Protein 4OIJ (pdb70)

Organism: Homo sapiens (NCBI:txid9606)

Sequence (148 aa):
MQVPFSRCCFSFAEQEIPLRAILCYRRNTSSICSNEGLIFKLKRGKEACALDTVGWVQRHRKMLRHCPSKRKMQVPFSRCCFSFAEQEIPLRAILCYRRNTSSICSNEGLIFKLKRGKEACALDTVGWVQRHRKMLRHHCPSKRKGGGGGG

Solvent-accessible surface area: 17010 Å² total

CATH classification: 2.40.50.40

Structure (mmCIF, N/CA/C/O backbone):
data_4OIJ
#
_entry.id   4OIJ
#
_cell.length_a   45.480
_cell.length_b   48.860
_cell.length_c   51.050
_cell.angle_alpha   109.46
_cell.angle_beta   106.84
_cell.angle_gamma   109.00
#
_symmetry.space_group_name_H-M   'P 1'
#
loop_
_entity.id
_entity.type
_entity.pdbx_description
1 polymer 'C-C motif chemokine 1'
2 polymer D-Ser-CCL1
3 non-polymer 'SULFATE ION'
4 water water
#
loop_
_atom_site.group_PDB
_atom_site.id
_atom_site.type_symbol
_atom_site.label_atom_id
_atom_site.label_alt_id
_atom_site.label_comp_id
_atom_site.label_asym_id
_atom_site.label_entity_id
_atom_site.label_seq_id
_atom_site.pdbx_PDB_ins_code
_atom_site.Cartn_x
_atom_site.Cartn_y
_atom_site.Cartn_z
_atom_site.occupancy
_atom_site.B_iso_or_equiv
_atom_site.auth_seq_id
_atom_site.auth_comp_id
_atom_site.auth_asym_id
_atom_site.auth_atom_id
_atom_site.pdbx_PDB_model_num
ATOM 1 N N . MET A 1 4 ? -22.091 8.993 34.262 1.00 68.12 4 MET A N 1
ATOM 2 C CA . MET A 1 4 ? -21.780 10.400 33.997 1.00 65.21 4 MET A CA 1
ATOM 3 C C . MET A 1 4 ? -20.311 10.591 33.565 1.00 62.15 4 MET A C 1
ATOM 4 O O . MET A 1 4 ? -19.934 11.682 33.124 1.00 59.09 4 MET A O 1
ATOM 9 N N . GLN A 1 5 ? -19.493 9.531 33.675 1.00 57.56 5 GLN A N 1
ATOM 10 C CA . GLN A 1 5 ? -18.062 9.586 33.320 1.00 53.54 5 GLN A CA 1
ATOM 11 C C . GLN A 1 5 ? -17.688 9.254 31.870 1.00 53.80 5 GLN A C 1
ATOM 12 O O . GLN A 1 5 ? -18.151 8.258 31.301 1.00 54.09 5 GLN A O 1
ATOM 18 N N . VAL A 1 6 ? -16.813 10.110 31.287 1.00 47.42 6 VAL A N 1
ATOM 19 C CA . VAL A 1 6 ? -16.240 10.027 29.916 1.00 41.57 6 VAL A CA 1
ATOM 20 C C . VAL A 1 6 ? -14.751 10.286 30.139 1.00 37.40 6 VAL A C 1
ATOM 21 O O . VAL A 1 6 ? -14.302 11.422 29.981 1.00 34.80 6 VAL A O 1
ATOM 25 N N . PRO A 1 7 ? -14.000 9.274 30.631 1.00 31.37 7 PRO A N 1
ATOM 26 C CA . PRO A 1 7 ? -12.618 9.528 31.059 1.00 27.70 7 PRO A CA 1
ATOM 27 C C . PRO A 1 7 ? -11.699 10.052 29.993 1.00 26.60 7 PRO A C 1
ATOM 28 O O . PRO A 1 7 ? -11.887 9.730 28.834 1.00 27.33 7 PRO A O 1
ATOM 32 N N . PHE A 1 8 ? -10.711 10.861 30.381 1.00 19.92 8 PHE A N 1
ATOM 33 C CA . PHE A 1 8 ? -9.733 11.344 29.434 1.00 17.66 8 PHE A CA 1
ATOM 34 C C . PHE A 1 8 ? -8.830 10.180 29.124 1.00 17.31 8 PHE A C 1
ATOM 35 O O . PHE A 1 8 ? -8.794 9.193 29.876 1.00 17.68 8 PHE A O 1
ATOM 43 N N . SER A 1 9 ? -8.133 10.269 28.019 1.00 13.01 9 SER A N 1
ATOM 44 C CA . SER A 1 9 ? -7.223 9.207 27.630 1.00 12.65 9 SER A CA 1
ATOM 45 C C . SER A 1 9 ? -5.833 9.621 28.099 1.00 13.33 9 SER A C 1
ATOM 46 O O . SER A 1 9 ? -5.534 10.811 28.066 1.00 12.95 9 SER A O 1
ATOM 49 N N . ARG A 1 10 ? -4.962 8.661 28.430 1.00 12.82 10 ARG A N 1
ATOM 50 C CA . ARG A 1 10 ? -3.557 8.945 28.774 1.00 12.84 10 ARG A CA 1
ATOM 51 C C . ARG A 1 10 ? -2.707 8.580 27.579 1.00 17.20 10 ARG A C 1
ATOM 52 O O . ARG A 1 10 ? -2.629 7.397 27.207 1.00 19.11 10 ARG A O 1
ATOM 60 N N . CYS A 1 11 ? -2.102 9.583 26.938 1.00 14.21 11 CYS A N 1
ATOM 61 C CA . CYS A 1 11 ? -1.339 9.318 25.723 1.00 14.78 11 CYS A CA 1
ATOM 62 C C . CYS A 1 11 ? 0.104 9.753 25.849 1.00 17.79 11 CYS A C 1
ATOM 63 O O . CYS A 1 11 ? 0.403 10.715 26.563 1.00 16.01 11 CYS A O 1
ATOM 66 N N . CYS A 1 12 ? 0.980 9.041 25.160 1.00 16.16 12 CYS A N 1
ATOM 67 C CA . CYS A 1 12 ? 2.411 9.329 25.171 1.00 17.01 12 CYS A CA 1
ATOM 68 C C . CYS A 1 12 ? 2.786 9.680 23.786 1.00 22.28 12 CYS A C 1
ATOM 69 O O . CYS A 1 12 ? 2.854 8.778 22.943 1.00 23.42 12 CYS A O 1
ATOM 72 N N . PHE A 1 13 ? 2.937 10.985 23.495 1.00 20.50 13 PHE A N 1
ATOM 73 C CA . PHE A 1 13 ? 3.344 11.394 22.140 1.00 20.71 13 PHE A CA 1
ATOM 74 C C . PHE A 1 13 ? 4.854 11.754 22.097 1.00 28.05 13 PHE A C 1
ATOM 75 O O . PHE A 1 13 ? 5.390 12.008 21.027 1.00 30.68 13 PHE A O 1
ATOM 83 N N . SER A 1 14 ? 5.535 11.775 23.266 1.00 25.37 14 SER A N 1
ATOM 84 C CA . SER A 1 14 ? 6.970 12.047 23.368 1.00 25.56 14 SER A CA 1
ATOM 85 C C . SER A 1 14 ? 7.513 11.023 24.349 1.00 27.33 14 SER A C 1
ATOM 86 O O . SER A 1 14 ? 6.831 10.729 25.336 1.00 24.96 14 SER A O 1
ATOM 89 N N . PHE A 1 15 ? 8.712 10.460 24.081 1.00 22.25 15 PHE A N 1
ATOM 90 C CA . PHE A 1 15 ? 9.266 9.409 24.944 1.00 21.80 15 PHE A CA 1
ATOM 91 C C . PHE A 1 15 ? 10.648 9.704 25.513 1.00 25.54 15 PHE A C 1
ATOM 92 O O . PHE A 1 15 ? 11.453 10.445 24.905 1.00 25.62 15 PHE A O 1
ATOM 100 N N . ALA A 1 16 ? 10.938 9.023 26.643 1.00 22.91 16 ALA A N 1
ATOM 101 C CA . ALA A 1 16 ? 12.220 9.064 27.352 1.00 24.68 16 ALA A CA 1
ATOM 102 C C . ALA A 1 16 ? 13.362 8.488 26.499 1.00 33.27 16 ALA A C 1
ATOM 103 O O . ALA A 1 16 ? 13.346 7.310 26.139 1.00 33.48 16 ALA A O 1
ATOM 105 N N . GLU A 1 17 ? 14.346 9.327 26.195 1.00 33.82 17 GLU A N 1
ATOM 106 C CA . GLU A 1 17 ? 15.540 8.910 25.448 1.00 38.19 17 GLU A CA 1
ATOM 107 C C . GLU A 1 17 ? 16.467 8.148 26.399 1.00 43.26 17 GLU A C 1
ATOM 108 O O . GLU A 1 17 ? 16.718 6.962 26.193 1.00 44.65 17 GLU A O 1
ATOM 114 N N . GLN A 1 18 ? 16.953 8.829 27.448 1.00 40.01 18 GLN A N 1
ATOM 115 C CA . GLN A 1 18 ? 17.870 8.258 28.430 1.00 42.01 18 GLN A CA 1
ATOM 116 C C . GLN A 1 18 ? 17.185 7.179 29.284 1.00 42.91 18 GLN A C 1
ATOM 117 O O . GLN A 1 18 ? 15.994 7.285 29.563 1.00 39.98 18 GLN A O 1
ATOM 123 N N . GLU A 1 19 ? 17.964 6.170 29.724 1.00 40.19 19 GLU A N 1
ATOM 124 C CA . GLU A 1 19 ? 17.474 5.112 30.583 1.00 38.87 19 GLU A CA 1
ATOM 125 C C . GLU A 1 19 ? 17.144 5.710 31.938 1.00 41.57 19 GLU A C 1
ATOM 126 O O . GLU A 1 19 ? 17.930 6.500 32.481 1.00 40.56 19 GLU A O 1
ATOM 132 N N . ILE A 1 20 ? 15.952 5.370 32.452 1.00 35.60 20 ILE A N 1
ATOM 133 C CA . ILE A 1 20 ? 15.532 5.792 33.785 1.00 33.92 20 ILE A CA 1
ATOM 134 C C . ILE A 1 20 ? 15.901 4.677 34.763 1.00 42.91 20 ILE A C 1
ATOM 135 O O . ILE A 1 20 ? 15.490 3.531 34.543 1.00 42.42 20 ILE A O 1
ATOM 140 N N . PRO A 1 21 ? 16.628 4.987 35.865 1.00 43.20 21 PRO A N 1
ATOM 141 C CA . PRO A 1 21 ? 16.946 3.943 36.842 1.00 46.99 21 PRO A CA 1
ATOM 142 C C . PRO A 1 21 ? 15.692 3.273 37.399 1.00 50.34 21 PRO A C 1
ATOM 143 O O . PRO A 1 21 ? 14.746 3.956 37.807 1.00 49.10 21 PRO A O 1
ATOM 147 N N . LEU A 1 22 ? 15.675 1.925 37.361 1.00 48.02 22 LEU A N 1
ATOM 148 C CA . LEU A 1 22 ? 14.580 1.102 37.874 1.00 48.79 22 LEU A CA 1
ATOM 149 C C . LEU A 1 22 ? 14.166 1.509 39.300 1.00 54.12 22 LEU A C 1
ATOM 150 O O . LEU A 1 22 ? 12.970 1.657 39.550 1.00 53.06 22 LEU A O 1
ATOM 155 N N . ARG A 1 23 ? 15.146 1.783 40.185 1.00 54.68 23 ARG A N 1
ATOM 156 C CA . ARG A 1 23 ? 14.917 2.218 41.586 1.00 59.63 23 ARG A CA 1
ATOM 157 C C . ARG A 1 23 ? 14.139 3.552 41.680 1.00 62.83 23 ARG A C 1
ATOM 158 O O . ARG A 1 23 ? 13.519 3.822 42.694 1.00 64.69 23 ARG A O 1
ATOM 166 N N . ALA A 1 24 ? 14.168 4.368 40.611 1.00 57.61 24 ALA A N 1
ATOM 167 C CA . ALA A 1 24 ? 13.478 5.660 40.535 1.00 55.42 24 ALA A CA 1
ATOM 168 C C . ALA A 1 24 ? 11.978 5.536 40.252 1.00 55.21 24 ALA A C 1
ATOM 169 O O . ALA A 1 24 ? 11.249 6.515 40.437 1.00 55.36 24 ALA A O 1
ATOM 171 N N . ILE A 1 25 ? 11.526 4.354 39.771 1.00 47.69 25 ILE A N 1
ATOM 172 C CA . ILE A 1 25 ? 10.141 4.091 39.334 1.00 41.75 25 ILE A CA 1
ATOM 173 C C . ILE A 1 25 ? 9.348 3.360 40.405 1.00 47.71 25 ILE A C 1
ATOM 174 O O . ILE A 1 25 ? 9.839 2.385 40.968 1.00 49.34 25 ILE A O 1
ATOM 179 N N . LEU A 1 26 ? 8.079 3.774 40.604 1.00 43.88 26 LEU A N 1
ATOM 180 C CA . LEU A 1 26 ? 7.165 3.145 41.552 1.00 46.92 26 LEU A CA 1
ATOM 181 C C . LEU A 1 26 ? 6.403 2.010 40.889 1.00 47.43 26 LEU A C 1
ATOM 182 O O . LEU A 1 26 ? 6.318 0.924 41.449 1.00 48.37 26 LEU A O 1
ATOM 187 N N . CYS A 1 27 ? 5.841 2.276 39.679 1.00 40.62 27 CYS A N 1
ATOM 188 C CA . CYS A 1 27 ? 4.945 1.380 38.955 1.00 40.02 27 CYS A CA 1
ATOM 189 C C . CYS A 1 27 ? 4.746 1.869 37.521 1.00 35.63 27 CYS A C 1
ATOM 190 O O . CYS A 1 27 ? 5.192 2.962 37.173 1.00 32.12 27 CYS A O 1
ATOM 193 N N . TYR A 1 28 ? 4.049 1.077 36.696 1.00 30.05 28 TYR A N 1
ATOM 194 C CA . TYR A 1 28 ? 3.740 1.472 35.328 1.00 26.93 28 TYR A CA 1
ATOM 195 C C . TYR A 1 28 ? 2.239 1.384 34.991 1.00 33.04 28 TYR A C 1
ATOM 196 O O . TYR A 1 28 ? 1.515 0.577 35.574 1.00 36.52 28 TYR A O 1
ATOM 205 N N . ARG A 1 29 ? 1.808 2.217 34.044 1.00 27.97 29 ARG A N 1
ATOM 206 C CA A ARG A 1 29 ? 0.442 2.271 33.511 0.50 28.00 29 ARG A CA 1
ATOM 207 C CA B ARG A 1 29 ? 0.455 2.171 33.517 0.50 28.27 29 ARG A CA 1
ATOM 208 C C . ARG A 1 29 ? 0.548 2.093 32.0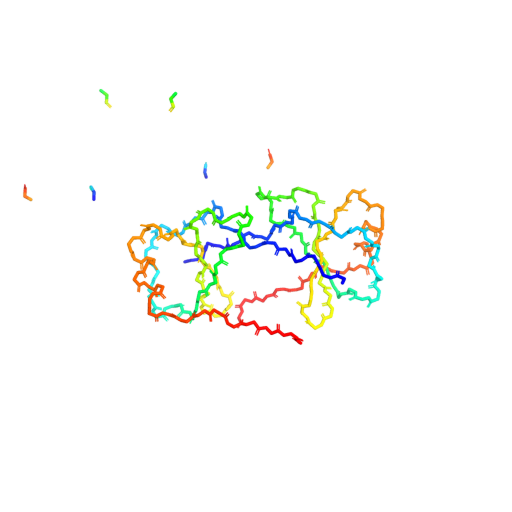01 1.00 31.31 29 ARG A C 1
ATOM 209 O O . ARG A 1 29 ? 1.541 2.538 31.402 1.00 28.31 29 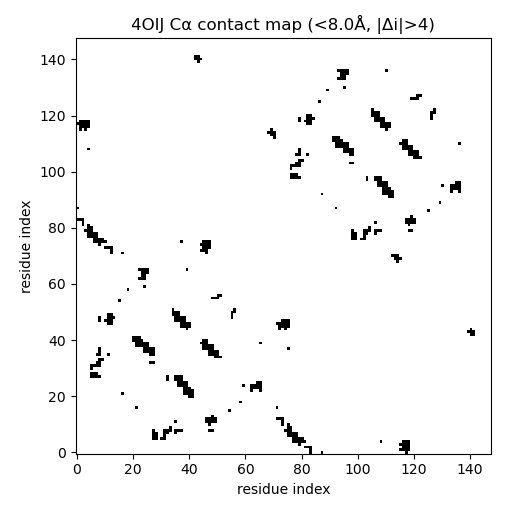ARG A O 1
ATOM 224 N N . ASN A 1 30 ? -0.453 1.484 31.382 1.00 30.48 30 ASN A N 1
ATOM 225 C CA . ASN A 1 30 ? -0.463 1.385 29.934 1.00 29.81 30 ASN A CA 1
ATOM 226 C C . ASN A 1 30 ? -1.102 2.680 29.432 1.00 27.63 30 ASN A C 1
ATOM 227 O O . ASN A 1 30 ? -1.871 3.310 30.169 1.00 25.35 30 ASN A O 1
ATOM 232 N N . THR A 1 31 ? -0.768 3.094 28.207 1.00 20.71 31 THR A N 1
ATOM 233 C CA . THR A 1 31 ? -1.420 4.258 27.593 1.00 18.41 31 THR A CA 1
ATOM 234 C C . THR A 1 31 ? -2.844 3.779 27.206 1.00 21.80 31 THR A C 1
ATOM 235 O O . THR A 1 31 ? -3.044 2.582 26.988 1.00 24.33 31 THR A O 1
ATOM 239 N N . SER A 1 32 ? -3.797 4.686 27.064 1.00 18.75 32 SER A N 1
ATOM 240 C CA . SER A 1 32 ? -5.167 4.308 26.655 1.00 21.16 32 SER A CA 1
ATOM 241 C C . SER A 1 32 ? -5.123 3.721 25.234 1.00 30.06 32 SER A C 1
ATOM 242 O O . SER A 1 32 ? -4.358 4.210 24.388 1.00 29.24 32 SER A O 1
ATOM 245 N N . SER A 1 33 ? -5.903 2.638 24.997 1.00 29.79 33 SER A N 1
ATOM 246 C CA . SER A 1 33 ? -5.943 1.886 23.742 1.00 33.16 33 SER A CA 1
ATOM 247 C C . SER A 1 33 ? -6.225 2.685 22.486 1.00 39.08 33 SER A C 1
ATOM 248 O O . SER A 1 33 ? -5.731 2.300 21.428 1.00 42.77 33 SER A O 1
ATOM 251 N N . ILE A 1 34 ? -7.009 3.787 22.579 1.00 33.02 34 ILE A N 1
ATOM 252 C CA . ILE A 1 34 ? -7.329 4.647 21.417 1.00 32.88 34 ILE A CA 1
ATOM 253 C C . ILE A 1 34 ? -6.073 5.339 20.838 1.00 35.06 34 ILE A C 1
ATOM 254 O O . ILE A 1 34 ? -6.013 5.600 19.628 1.00 36.54 34 ILE A O 1
ATOM 259 N N . CYS A 1 35 ? -5.092 5.625 21.707 1.00 28.76 35 CYS A N 1
ATOM 260 C CA . CYS A 1 35 ? -3.850 6.320 21.347 1.00 28.54 35 CYS A CA 1
ATOM 261 C C . CYS A 1 35 ? -2.626 5.477 21.754 1.00 36.01 35 CYS A C 1
ATOM 262 O O . CYS A 1 35 ? -1.586 6.056 22.086 1.00 35.33 35 CYS A O 1
ATOM 265 N N . SER A 1 36 ? -2.762 4.128 21.793 1.00 35.47 36 SER A N 1
ATOM 266 C CA . SER A 1 36 ? -1.712 3.215 22.269 1.00 36.86 36 SER A CA 1
ATOM 267 C C . SER A 1 36 ? -0.264 3.583 21.927 1.00 41.55 36 SER A C 1
ATOM 268 O O . SER A 1 36 ? 0.534 3.819 22.844 1.00 40.04 36 SER A O 1
ATOM 271 N N . ASN A 1 37 ? 0.061 3.645 20.620 1.00 40.35 37 ASN A N 1
ATOM 272 C CA . ASN A 1 37 ? 1.351 4.021 20.073 1.00 40.89 37 ASN A CA 1
ATOM 273 C C . ASN A 1 37 ? 2.601 3.381 20.691 1.00 45.99 37 ASN A C 1
ATOM 274 O O . ASN A 1 37 ? 3.699 3.937 20.579 1.00 48.13 37 ASN A O 1
ATOM 279 N N . GLU A 1 38 ? 2.451 2.161 21.253 1.00 43.14 38 GLU A N 1
ATOM 280 C CA . GLU A 1 38 ? 3.535 1.349 21.838 1.00 44.41 38 GLU A CA 1
ATOM 281 C C . GLU A 1 38 ? 4.261 1.992 23.019 1.00 43.29 38 GLU A C 1
ATOM 282 O O . GLU A 1 38 ? 5.383 1.610 23.342 1.00 43.58 38 GLU A O 1
ATOM 288 N N . GLY A 1 39 ? 3.606 2.949 23.659 1.00 36.06 39 GLY A N 1
ATOM 289 C CA . GLY A 1 39 ? 4.149 3.643 24.812 1.00 31.94 39 GLY A CA 1
ATOM 290 C C . GLY A 1 39 ? 3.721 2.996 26.103 1.00 34.36 39 GLY A C 1
ATOM 291 O O . GLY A 1 39 ? 2.692 2.316 26.158 1.00 34.77 39 GLY A O 1
ATOM 292 N N . LEU A 1 40 ? 4.521 3.224 27.145 1.00 30.61 40 LEU A N 1
ATOM 293 C CA . LEU A 1 40 ? 4.332 2.755 28.517 1.00 31.80 40 LEU A CA 1
ATOM 294 C C . LEU A 1 40 ? 4.522 3.983 29.414 1.00 30.29 40 LEU A C 1
ATOM 295 O O . LEU A 1 40 ? 5.446 4.773 29.166 1.00 31.75 40 LEU A O 1
ATOM 300 N N . ILE A 1 41 ? 3.725 4.132 30.472 1.00 20.26 41 ILE A N 1
ATOM 301 C CA . ILE A 1 41 ? 3.969 5.227 31.406 1.00 17.75 41 ILE A CA 1
ATOM 302 C C . ILE A 1 41 ? 4.626 4.646 32.680 1.00 25.00 41 ILE A C 1
ATOM 303 O O . ILE A 1 41 ? 4.100 3.694 33.264 1.00 28.33 41 ILE A O 1
ATOM 308 N N . PHE A 1 42 ? 5.765 5.210 33.103 1.00 19.35 42 PHE A N 1
ATOM 309 C CA . PHE A 1 42 ? 6.356 4.842 34.366 1.00 21.62 42 PHE A CA 1
ATOM 310 C C . PHE A 1 42 ? 5.997 5.945 35.360 1.00 28.19 42 PHE A C 1
ATOM 311 O O . PHE A 1 42 ? 6.186 7.132 35.062 1.00 27.84 42 PHE A O 1
ATOM 319 N N . LYS A 1 43 ? 5.503 5.560 36.539 1.00 29.36 43 LYS A N 1
ATOM 320 C CA . LYS A 1 43 ? 5.207 6.509 37.613 1.00 32.29 43 LYS A CA 1
ATOM 321 C C . LYS A 1 43 ? 6.471 6.629 38.401 1.00 38.78 43 LYS A C 1
ATOM 322 O O . LYS A 1 43 ? 7.024 5.615 38.808 1.00 40.74 43 LYS A O 1
ATOM 328 N N . LEU A 1 44 ? 6.989 7.842 38.537 1.00 38.22 44 LEU A N 1
ATOM 329 C CA . LEU A 1 44 ? 8.227 8.072 39.277 1.00 42.80 44 LEU A CA 1
ATOM 330 C C . LEU A 1 44 ? 7.893 8.571 40.697 1.00 56.96 44 LEU A C 1
ATOM 331 O O . LEU A 1 44 ? 6.718 8.623 41.084 1.00 57.20 44 LEU A O 1
ATOM 336 N N . LYS A 1 45 ? 8.916 8.897 41.488 1.00 62.09 45 LYS A N 1
ATOM 337 C CA . LYS A 1 45 ? 8.718 9.369 42.862 1.00 69.40 45 LYS A CA 1
ATOM 338 C C . LYS A 1 45 ? 8.073 10.763 42.895 1.00 78.23 45 LYS A C 1
ATOM 339 O O . LYS A 1 45 ? 8.029 11.453 41.864 1.00 73.61 45 LYS A O 1
ATOM 345 N N . ARG A 1 46 ? 7.490 11.127 44.055 1.00 83.04 46 ARG A N 1
ATOM 346 C CA . ARG A 1 46 ? 6.806 12.398 44.309 1.00 86.62 46 ARG A CA 1
ATOM 347 C C . ARG A 1 46 ? 5.869 12.840 43.154 1.00 85.53 46 ARG A C 1
ATOM 348 O O . ARG A 1 46 ? 5.929 13.983 42.686 1.00 86.49 46 ARG A O 1
ATOM 356 N N . GLY A 1 47 ? 5.049 11.893 42.691 1.00 76.37 47 GLY A N 1
ATOM 357 C CA . GLY A 1 47 ? 4.057 12.094 41.639 1.00 71.43 47 GLY A CA 1
ATOM 358 C C . GLY A 1 47 ? 4.559 12.427 40.245 1.00 70.21 47 GLY A C 1
ATOM 359 O O . GLY A 1 47 ? 3.755 12.820 39.394 1.00 66.42 47 GLY A O 1
ATOM 360 N N . LYS A 1 48 ? 5.888 12.284 39.991 1.00 66.28 48 LYS A N 1
ATOM 361 C CA . LYS A 1 48 ? 6.482 12.570 38.672 1.00 61.10 48 LYS A CA 1
ATOM 362 C C . LYS A 1 48 ? 6.182 11.439 37.654 1.00 57.12 48 LYS A C 1
ATOM 363 O O . LYS A 1 48 ? 5.733 10.357 38.066 1.00 55.48 48 LYS A O 1
ATOM 369 N N . GLU A 1 49 ? 6.379 11.692 36.337 1.00 48.00 49 GLU A N 1
ATOM 370 C CA . GLU A 1 49 ? 6.074 10.676 35.311 1.00 42.71 49 GLU A CA 1
ATOM 371 C C . GLU A 1 49 ? 6.928 10.640 34.041 1.00 39.30 49 GLU A C 1
ATOM 372 O O . GLU A 1 49 ? 7.567 11.628 33.648 1.00 39.38 49 GLU A O 1
ATOM 378 N N . ALA A 1 50 ? 6.971 9.462 33.423 1.00 29.66 50 ALA A N 1
ATOM 379 C CA . ALA A 1 50 ? 7.737 9.292 32.195 1.00 25.13 50 ALA A CA 1
ATOM 380 C C . ALA A 1 50 ? 7.131 8.296 31.235 1.00 23.88 50 ALA A C 1
ATOM 381 O O . ALA A 1 50 ? 6.967 7.109 31.540 1.00 21.94 50 ALA A O 1
ATOM 383 N N . CYS A 1 51 ? 6.838 8.802 30.042 1.00 19.49 51 CYS A N 1
ATOM 384 C CA . CYS A 1 51 ? 6.434 8.023 28.889 1.00 18.58 51 CYS A CA 1
ATOM 385 C C . CYS A 1 51 ? 7.668 7.318 28.396 1.00 21.26 51 CYS A C 1
ATOM 386 O O . CYS A 1 51 ? 8.742 7.921 28.314 1.00 21.37 51 CYS A O 1
ATOM 389 N N . ALA A 1 52 ? 7.528 6.064 28.034 1.00 19.59 52 ALA A N 1
ATOM 390 C CA . ALA A 1 52 ? 8.689 5.341 27.494 1.00 21.20 52 ALA A CA 1
ATOM 391 C C . ALA A 1 52 ? 8.149 4.416 26.442 1.00 25.93 52 ALA A C 1
ATOM 392 O O . ALA A 1 52 ? 7.035 3.933 26.592 1.00 23.48 52 ALA A O 1
ATOM 394 N N . LEU A 1 53 ? 8.879 4.239 25.358 1.00 27.38 53 LEU A N 1
ATOM 395 C CA . LEU A 1 53 ? 8.457 3.417 24.219 1.00 30.60 53 LEU A CA 1
ATOM 396 C C . LEU A 1 53 ? 8.809 1.954 24.491 1.00 38.87 53 LEU A C 1
ATOM 397 O O . LEU A 1 53 ? 9.978 1.617 24.651 1.00 39.46 53 LEU A O 1
ATOM 402 N N . ASP A 1 54 ? 7.784 1.099 24.558 1.00 38.38 54 ASP A N 1
ATOM 403 C CA . ASP A 1 54 ? 7.893 -0.329 24.888 1.00 42.75 54 ASP A CA 1
ATOM 404 C C . ASP A 1 54 ? 8.643 -1.239 23.882 1.00 51.92 54 ASP A C 1
ATOM 405 O O . ASP A 1 54 ? 8.849 -2.419 24.171 1.00 57.30 54 ASP A O 1
ATOM 410 N N . THR A 1 55 ? 9.103 -0.705 22.745 1.00 47.67 55 THR A N 1
ATOM 411 C CA . THR A 1 55 ? 9.889 -1.514 21.793 1.00 53.04 55 THR A CA 1
ATOM 412 C C . THR A 1 55 ? 11.366 -1.412 22.138 1.00 56.63 55 THR A C 1
ATOM 413 O O . THR A 1 55 ? 12.152 -2.247 21.709 1.00 61.41 55 THR A O 1
ATOM 417 N N . VAL A 1 56 ? 11.734 -0.408 22.963 1.00 48.20 56 VAL A N 1
ATOM 418 C CA . VAL A 1 56 ? 13.108 -0.154 23.418 1.00 47.19 56 VAL A CA 1
ATOM 419 C C . VAL A 1 56 ? 13.432 -1.139 24.562 1.00 52.12 56 VAL A C 1
ATOM 420 O O . VAL A 1 56 ? 12.653 -1.263 25.504 1.00 48.18 56 VAL A O 1
ATOM 424 N N . GLY A 1 57 ? 14.562 -1.836 24.430 1.00 53.80 57 GLY A N 1
ATOM 425 C CA . GLY A 1 57 ? 15.070 -2.862 25.342 1.00 56.26 57 GLY A CA 1
ATOM 426 C C . GLY A 1 57 ? 14.898 -2.652 26.832 1.00 56.82 57 GLY A C 1
ATOM 427 O O . GLY A 1 57 ? 14.269 -3.483 27.484 1.00 58.91 57 GLY A O 1
ATOM 428 N N . TRP A 1 58 ? 15.468 -1.558 27.388 1.00 49.40 58 TRP A N 1
ATOM 429 C CA . TRP A 1 58 ? 15.445 -1.244 28.827 1.00 46.57 58 TRP A CA 1
ATOM 430 C C . TRP A 1 58 ? 14.049 -1.096 29.428 1.00 49.04 58 TRP A C 1
ATOM 431 O O . TRP A 1 58 ? 13.830 -1.499 30.573 1.00 49.85 58 TRP A O 1
ATOM 442 N N . VAL A 1 59 ? 13.114 -0.510 28.649 1.00 41.36 59 VAL A N 1
ATOM 443 C CA . VAL A 1 59 ? 11.726 -0.289 29.035 1.00 37.76 59 VAL A CA 1
ATOM 444 C C . VAL A 1 59 ? 11.035 -1.632 29.337 1.00 44.55 59 VAL A C 1
ATOM 445 O O . VAL A 1 59 ? 10.316 -1.737 30.329 1.00 43.02 59 VAL A O 1
ATOM 449 N N . GLN A 1 60 ? 11.269 -2.635 28.467 1.00 44.81 60 GLN A N 1
ATOM 450 C CA . GLN A 1 60 ? 10.729 -3.995 28.551 1.00 48.83 60 GLN A CA 1
ATOM 451 C C . GLN A 1 60 ? 11.217 -4.703 29.813 1.00 53.62 60 GLN A C 1
ATOM 452 O O . GLN A 1 60 ? 10.412 -5.319 30.514 1.00 54.90 60 GLN A O 1
ATOM 458 N N . ARG A 1 61 ? 12.534 -4.609 30.094 1.00 50.29 61 ARG A N 1
ATOM 459 C CA . ARG A 1 61 ? 13.163 -5.219 31.268 1.00 53.86 61 ARG A CA 1
ATOM 460 C C . ARG A 1 61 ? 12.718 -4.546 32.564 1.00 55.50 61 ARG A C 1
ATOM 461 O O . ARG A 1 61 ? 12.566 -5.229 33.569 1.00 58.61 61 ARG A O 1
ATOM 469 N N . HIS A 1 62 ? 12.505 -3.211 32.537 1.00 47.69 62 HIS A N 1
ATOM 470 C CA . HIS A 1 62 ? 12.014 -2.425 33.676 1.00 44.97 62 HIS A CA 1
ATOM 471 C C . HIS A 1 62 ? 10.564 -2.847 33.979 1.00 49.52 62 HIS A C 1
ATOM 472 O O . HIS A 1 62 ? 10.222 -3.065 35.144 1.00 51.81 62 HIS A O 1
ATOM 479 N N . ARG A 1 63 ? 9.735 -3.007 32.921 1.00 44.20 63 ARG A N 1
ATOM 480 C CA . ARG A 1 63 ? 8.318 -3.398 32.991 1.00 44.89 63 ARG A CA 1
ATOM 481 C C . ARG A 1 63 ? 8.130 -4.709 33.735 1.00 55.18 63 ARG A C 1
ATOM 482 O O . ARG A 1 63 ? 7.200 -4.831 34.537 1.00 56.91 63 ARG A O 1
ATOM 490 N N . LYS A 1 64 ? 9.021 -5.687 33.472 1.00 55.52 64 LYS A N 1
ATOM 491 C CA . LYS A 1 64 ? 8.990 -7.016 34.093 1.00 62.04 64 LYS A CA 1
ATOM 492 C C . LYS A 1 64 ? 9.281 -6.978 35.597 1.00 65.75 64 LYS A C 1
ATOM 493 O O . LYS A 1 64 ? 8.835 -7.860 36.319 1.00 70.33 64 LYS A O 1
ATOM 499 N N . MET A 1 65 ? 10.029 -5.964 36.059 1.00 58.41 65 MET A N 1
ATOM 500 C CA . MET A 1 65 ? 10.434 -5.809 37.458 1.00 60.60 65 MET A CA 1
ATOM 501 C C . MET A 1 65 ? 9.568 -4.834 38.272 1.00 58.79 65 MET A C 1
ATOM 502 O O . MET A 1 65 ? 9.927 -4.482 39.399 1.00 58.78 65 MET A O 1
ATOM 507 N N . LEU A 1 66 ? 8.417 -4.419 37.700 1.00 50.58 66 LEU A N 1
ATOM 508 C CA . LEU A 1 66 ? 7.462 -3.515 38.333 1.00 48.02 66 LEU A CA 1
ATOM 509 C C . LEU A 1 66 ? 6.047 -4.084 38.329 1.00 53.57 66 LEU A C 1
ATOM 510 O O . LEU A 1 66 ? 5.737 -4.976 37.539 1.00 55.81 66 LEU A O 1
ATOM 515 N N . ARG A 1 67 ? 5.184 -3.528 39.182 1.00 49.74 67 ARG A N 1
ATOM 516 C CA . ARG A 1 67 ? 3.750 -3.847 39.215 1.00 52.43 67 ARG A CA 1
ATOM 517 C C . ARG A 1 67 ? 2.954 -2.700 38.525 1.00 52.74 67 ARG A C 1
ATOM 518 O O . ARG A 1 67 ? 3.501 -1.609 38.350 1.00 45.00 67 ARG A O 1
ATOM 526 N N . HIS A 1 68 ? 1.681 -2.962 38.117 1.00 54.30 68 HIS A N 1
ATOM 527 C CA . HIS A 1 68 ? 0.776 -1.973 37.505 1.00 50.36 68 HIS A CA 1
ATOM 528 C C . HIS A 1 68 ? 0.417 -0.931 38.564 1.00 52.46 68 HIS A C 1
ATOM 529 O O . HIS A 1 68 ? 0.184 -1.315 39.713 1.00 56.37 68 HIS A O 1
ATOM 536 N N . CYS A 1 69 ? 0.372 0.374 38.200 1.00 43.51 69 CYS A N 1
ATOM 537 C CA . CYS A 1 69 ? 0.020 1.445 39.153 1.00 43.28 69 CYS A CA 1
ATOM 538 C C . CYS A 1 69 ? -1.379 1.247 39.692 1.00 48.37 69 CYS A C 1
ATOM 539 O O . CYS A 1 69 ? -2.260 0.950 38.890 1.00 45.00 69 CYS A O 1
ATOM 542 N N . PRO A 1 70 ? -1.615 1.381 41.020 1.00 50.26 70 PRO A N 1
ATOM 543 C CA . PRO A 1 70 ? -2.988 1.204 41.529 1.00 54.02 70 PRO A CA 1
ATOM 544 C C . PRO A 1 70 ? -3.875 2.401 41.219 1.00 56.32 70 PRO A C 1
ATOM 545 O O . PRO A 1 70 ? -3.400 3.509 41.005 1.00 50.88 70 PRO A O 1
ATOM 549 N N . SER A 1 71 ? -5.176 2.151 41.225 1.00 58.89 71 SER A N 1
ATOM 550 C CA . SER A 1 71 ? -6.242 3.108 40.981 1.00 57.57 71 SER A CA 1
ATOM 551 C C . SER A 1 71 ? -7.149 3.045 42.184 1.00 72.79 71 SER A C 1
ATOM 552 O O . SER A 1 71 ? -6.991 2.156 43.026 1.00 78.93 71 SER A O 1
ATOM 555 N N . LYS A 1 72 ? -8.135 3.949 42.232 1.00 70.83 72 LYS A N 1
ATOM 556 C CA . LYS A 1 72 ? -9.135 4.019 43.294 1.00 77.69 72 LYS A CA 1
ATOM 557 C C . LYS A 1 72 ? -10.538 4.144 42.685 1.00 83.66 72 LYS A C 1
ATOM 558 O O . LYS A 1 72 ? -10.691 4.124 41.458 1.00 79.49 72 LYS A O 1
ATOM 564 N N . ARG A 1 73 ? -11.554 4.261 43.543 1.00 86.62 73 ARG A N 1
ATOM 565 C CA . ARG A 1 73 ? -12.943 4.478 43.165 1.00 87.56 73 ARG A CA 1
ATOM 566 C C . ARG A 1 73 ? -13.634 5.290 44.272 1.00 98.41 73 ARG A C 1
ATOM 567 O O . ARG A 1 73 ? -14.841 5.121 44.542 1.00 103.51 73 ARG A O 1
ATOM 575 N N . LYS A 1 74 ? -12.833 6.181 44.917 1.00 94.94 74 LYS A N 1
ATOM 576 C CA . LYS A 1 74 ? -13.237 7.100 45.996 1.00 104.60 74 LYS A CA 1
ATOM 577 C C . LYS A 1 74 ? -12.182 8.193 46.265 1.00 112.93 74 LYS A C 1
ATOM 578 O O . LYS A 1 74 ? -11.078 8.139 45.677 1.00 104.34 74 LYS A O 1
ATOM 581 N N . MET B 1 4 ? 14.261 14.166 34.282 1.00 72.58 4 MET B N 1
ATOM 582 C CA . MET B 1 4 ? 13.986 12.759 33.983 1.00 70.19 4 MET B CA 1
ATOM 583 C C . MET B 1 4 ? 12.521 12.546 33.527 1.00 68.03 4 MET B C 1
ATOM 584 O O . MET B 1 4 ? 12.178 11.461 33.063 1.00 65.83 4 MET B O 1
ATOM 589 N N . GLN B 1 5 ? 11.675 13.582 33.645 1.00 63.41 5 GLN B N 1
ATOM 590 C CA . GLN B 1 5 ? 10.245 13.510 33.292 1.00 58.62 5 GLN B CA 1
ATOM 591 C C . GLN B 1 5 ? 9.853 13.831 31.852 1.00 57.20 5 GLN B C 1
ATOM 592 O O . GLN B 1 5 ? 10.306 14.824 31.278 1.00 57.56 5 GLN B O 1
ATOM 598 N N . VAL B 1 6 ? 8.971 12.974 31.287 1.00 49.79 6 VAL B N 1
ATOM 599 C CA . VAL B 1 6 ? 8.383 13.031 29.923 1.00 43.39 6 VAL B CA 1
ATOM 600 C C . VAL B 1 6 ? 6.898 12.773 30.159 1.00 38.53 6 VAL B C 1
ATOM 601 O O . VAL B 1 6 ? 6.448 11.633 30.037 1.00 36.47 6 VAL B O 1
ATOM 605 N N . PRO B 1 7 ? 6.151 13.800 30.614 1.00 31.93 7 PRO B N 1
ATOM 606 C CA . PRO B 1 7 ? 4.758 13.569 31.029 1.00 28.00 7 PRO B CA 1
ATOM 607 C C . PRO B 1 7 ? 3.841 13.033 29.961 1.00 27.43 7 PRO B C 1
ATOM 608 O O . PRO B 1 7 ? 4.037 13.338 28.808 1.00 29.47 7 PRO B O 1
ATOM 612 N N . PHE B 1 8 ? 2.849 12.234 30.341 1.00 20.93 8 PHE B N 1
ATOM 613 C CA . PHE B 1 8 ? 1.875 11.749 29.399 1.00 18.90 8 PHE B CA 1
ATOM 614 C C . PHE B 1 8 ? 0.959 12.920 29.103 1.00 18.72 8 PHE B C 1
ATOM 615 O O . PHE B 1 8 ? 0.922 13.911 29.853 1.00 19.11 8 PHE B O 1
ATOM 623 N N . SER B 1 9 ? 0.281 12.837 28.001 1.00 14.28 9 SER B N 1
ATOM 624 C CA . SER B 1 9 ? -0.642 13.883 27.600 1.00 13.47 9 SER B CA 1
ATOM 625 C C . SER B 1 9 ? -2.036 13.455 28.072 1.00 13.46 9 SER B C 1
ATOM 626 O O . SER B 1 9 ? -2.329 12.262 28.038 1.00 12.94 9 SER B O 1
ATOM 629 N N . ARG B 1 10 ? -2.904 14.411 28.407 1.00 11.36 10 ARG B N 1
ATOM 630 C CA . ARG B 1 10 ? -4.304 14.138 28.758 1.00 11.47 10 ARG B CA 1
ATOM 631 C C . ARG B 1 10 ? -5.159 14.505 27.575 1.00 15.60 10 ARG B C 1
ATOM 632 O O . ARG B 1 10 ? -5.242 15.683 27.223 1.00 16.24 10 ARG B O 1
ATOM 640 N N . CYS B 1 11 ? -5.763 13.501 26.927 1.00 13.95 11 CYS B N 1
ATOM 641 C CA . CYS B 1 11 ? -6.541 13.749 25.717 1.00 15.38 11 CYS B CA 1
ATOM 642 C C . CYS B 1 11 ? -7.970 13.321 25.841 1.00 18.43 11 CYS B C 1
ATOM 643 O O . CYS B 1 11 ? -8.268 12.365 26.561 1.00 18.06 11 CYS B O 1
ATOM 646 N N . CYS B 1 12 ? -8.854 14.042 25.152 1.00 17.98 12 CYS B N 1
ATOM 647 C CA . CYS B 1 12 ? -10.285 13.758 25.168 1.00 18.00 12 CYS B CA 1
ATOM 648 C C . CYS B 1 12 ? -10.662 13.409 23.783 1.00 21.67 12 CYS B C 1
ATOM 649 O O . CYS B 1 12 ? -10.736 14.313 22.950 1.00 23.71 12 CYS B O 1
ATOM 652 N N . PHE B 1 13 ? -10.805 12.110 23.478 1.00 19.17 13 PHE B N 1
ATOM 653 C CA . PHE B 1 13 ? -11.216 11.707 22.125 1.00 19.70 13 PHE B CA 1
ATOM 654 C C . PHE B 1 13 ? -12.733 11.352 22.088 1.00 24.74 13 PHE B C 1
ATOM 655 O O . PHE B 1 13 ? -13.287 11.133 21.012 1.00 27.21 13 PHE B O 1
ATOM 663 N N . SER B 1 14 ? -13.398 11.315 23.263 1.00 21.96 14 SER B N 1
ATOM 664 C CA . SER B 1 14 ? -14.846 11.045 23.369 1.00 22.78 14 SER B CA 1
ATOM 665 C C . SER B 1 14 ? -15.376 12.06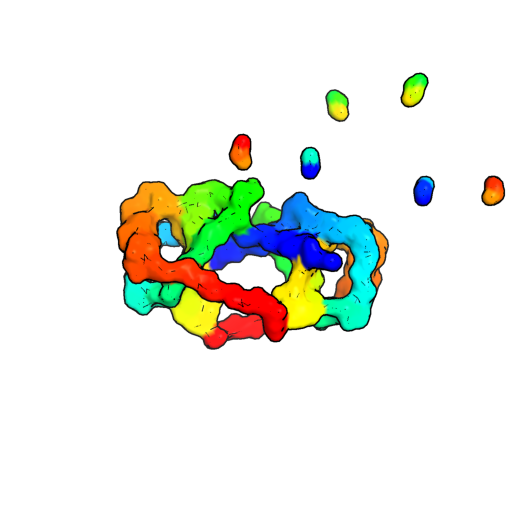9 24.366 1.00 25.46 14 SER B C 1
ATOM 666 O O . SER B 1 14 ? -14.669 12.362 25.337 1.00 23.39 14 SER B O 1
ATOM 669 N N . PHE B 1 15 ? -16.565 12.639 24.117 1.00 21.51 15 PHE B N 1
ATOM 670 C CA . PHE B 1 15 ? -17.120 13.690 24.965 1.00 21.35 15 PHE B CA 1
ATOM 671 C C . PHE B 1 15 ? -18.497 13.386 25.544 1.00 27.62 15 PHE B C 1
ATOM 672 O O . PHE B 1 15 ? -19.300 12.627 24.954 1.00 29.85 15 PHE B O 1
ATOM 680 N N . ALA B 1 16 ? -18.793 14.088 26.656 1.00 24.43 16 ALA B N 1
ATOM 681 C CA . ALA B 1 16 ? -20.071 14.042 27.369 1.00 27.23 16 ALA B CA 1
ATOM 682 C C . ALA B 1 16 ? -21.206 14.617 26.505 1.00 35.27 16 ALA B C 1
ATOM 683 O O . ALA B 1 16 ? -21.182 15.794 26.123 1.00 35.64 16 ALA B O 1
ATOM 685 N N . GLU B 1 17 ? -22.189 13.781 26.200 1.00 36.11 17 GLU B N 1
ATOM 686 C CA . GLU B 1 17 ? -23.366 14.197 25.432 1.00 39.95 17 GLU B CA 1
ATOM 687 C C . GLU B 1 17 ? -24.294 14.978 26.367 1.00 44.92 17 GLU B C 1
ATOM 688 O O . GLU B 1 17 ? -24.526 16.165 26.144 1.00 46.15 17 GLU B O 1
ATOM 694 N N . GLN B 1 18 ? -24.794 14.317 27.420 1.00 41.50 18 GLN B N 1
ATOM 695 C CA . GLN B 1 18 ? -25.730 14.912 28.372 1.00 43.25 18 GLN B CA 1
ATOM 696 C C . GLN B 1 18 ? -25.036 15.957 29.253 1.00 43.17 18 GLN B C 1
ATOM 697 O O . GLN B 1 18 ? -23.846 15.832 29.550 1.00 39.76 18 GLN B O 1
ATOM 703 N N . GLU B 1 19 ? -25.790 16.988 29.648 1.00 40.44 19 GLU B N 1
ATOM 704 C CA . GLU B 1 19 ? -25.328 18.041 30.538 1.00 39.38 19 GLU B CA 1
ATOM 705 C C . GLU B 1 19 ? -24.994 17.421 31.894 1.00 40.12 19 GLU B C 1
ATOM 706 O O . GLU B 1 19 ? -25.783 16.631 32.417 1.00 39.92 19 GLU B O 1
ATOM 712 N N . ILE B 1 20 ? -23.817 17.750 32.437 1.00 33.57 20 ILE B N 1
ATOM 713 C CA . ILE B 1 20 ? -23.404 17.320 33.773 1.00 33.16 20 ILE B CA 1
ATOM 714 C C . ILE B 1 20 ? -23.774 18.443 34.757 1.00 42.81 20 ILE B C 1
ATOM 715 O O . ILE B 1 20 ? -23.346 19.587 34.553 1.00 41.75 20 ILE B O 1
ATOM 720 N N . PRO B 1 21 ? -24.504 18.134 35.854 1.00 44.24 21 PRO B N 1
ATOM 721 C CA . PRO B 1 21 ? -24.824 19.178 36.832 1.00 48.42 21 PRO B CA 1
ATOM 722 C C . PRO B 1 21 ? -23.570 19.847 37.395 1.00 51.39 21 PRO B C 1
ATOM 723 O O . PRO B 1 21 ? -22.629 19.161 37.807 1.00 51.40 21 PRO B O 1
ATOM 727 N N . LEU B 1 22 ? -23.548 21.195 37.357 1.00 47.26 22 LEU B N 1
ATOM 728 C CA . LEU B 1 22 ? -22.452 22.015 37.866 1.00 47.98 22 LEU B CA 1
ATOM 729 C C . LEU B 1 22 ? -22.038 21.607 39.293 1.00 53.37 22 LEU B C 1
ATOM 730 O O . LEU B 1 22 ? -20.846 21.456 39.542 1.00 50.35 22 LEU B O 1
ATOM 735 N N . ARG B 1 23 ? -23.022 21.346 40.187 1.00 55.87 23 ARG B N 1
ATOM 736 C CA . ARG B 1 23 ? -22.796 20.911 41.588 1.00 60.43 23 ARG B CA 1
ATOM 737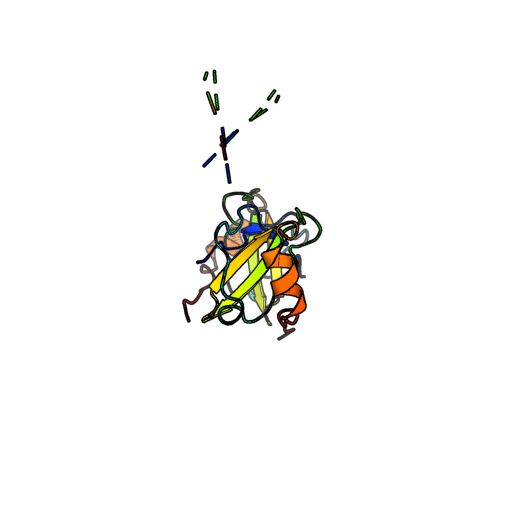 C C . ARG B 1 23 ? -22.019 19.572 41.679 1.00 63.07 23 ARG B C 1
ATOM 738 O O . ARG B 1 23 ? -21.410 19.294 42.698 1.00 66.16 23 ARG B O 1
ATOM 746 N N . ALA B 1 24 ? -22.049 18.756 40.610 1.00 56.39 24 ALA B N 1
ATOM 747 C CA . ALA B 1 24 ? -21.364 17.459 40.532 1.00 54.08 24 ALA B CA 1
ATOM 748 C C . ALA B 1 24 ? -19.862 17.580 40.255 1.00 52.81 24 ALA B C 1
ATOM 749 O O . ALA B 1 24 ? -19.133 16.606 40.465 1.00 51.12 24 ALA B O 1
ATOM 751 N N . ILE B 1 25 ? -19.407 18.762 39.774 1.00 46.15 25 ILE B N 1
ATOM 752 C CA . ILE B 1 25 ? -18.022 19.022 39.344 1.00 41.10 25 ILE B CA 1
ATOM 753 C C . ILE B 1 25 ? -17.230 19.754 40.414 1.00 48.88 25 ILE B C 1
ATOM 754 O O . ILE B 1 25 ? -17.722 20.733 40.971 1.00 50.31 25 ILE B O 1
ATOM 759 N N . LEU B 1 26 ? -15.955 19.341 40.607 1.00 45.70 26 LEU B N 1
ATOM 760 C CA . LEU B 1 26 ? -15.045 19.972 41.555 1.00 49.54 26 LEU B CA 1
ATOM 761 C C . LEU B 1 26 ? -14.289 21.110 40.894 1.00 49.86 26 LEU B C 1
ATOM 762 O O . LEU B 1 26 ? -14.206 22.203 41.454 1.00 51.21 26 LEU B O 1
ATOM 767 N N . CYS B 1 27 ? -13.722 20.838 39.695 1.00 42.09 27 CYS B N 1
ATOM 768 C CA . CYS B 1 27 ? -12.828 21.737 38.967 1.00 40.99 27 CYS B CA 1
ATOM 769 C C . CYS B 1 27 ? -12.632 21.240 37.537 1.00 36.91 27 CYS B C 1
ATOM 770 O O . CYS B 1 27 ? -13.065 20.141 37.190 1.00 32.90 27 CYS B O 1
ATOM 773 N N . TYR B 1 28 ? -11.964 22.039 36.715 1.00 32.48 28 TYR B N 1
ATOM 774 C CA . TYR B 1 28 ? -11.641 21.633 35.362 1.00 28.88 28 TYR B CA 1
ATOM 775 C C . TYR B 1 28 ? -10.112 21.688 35.088 1.00 32.06 28 TYR B C 1
ATOM 776 O O . TYR B 1 28 ? -9.363 22.316 35.837 1.00 32.66 28 TYR B O 1
ATOM 785 N N . ARG B 1 29 ? -9.699 20.999 34.014 1.00 26.33 29 ARG B N 1
ATOM 786 C CA A ARG B 1 29 ? -8.342 21.026 33.501 0.50 26.24 29 ARG B CA 1
ATOM 787 C CA B ARG B 1 29 ? -8.328 20.915 33.494 0.50 26.03 29 ARG B CA 1
ATOM 788 C C . ARG B 1 29 ? -8.427 21.074 31.976 1.00 29.60 29 ARG B C 1
ATOM 789 O O . ARG B 1 29 ? -9.446 20.699 31.380 1.00 25.18 29 ARG B O 1
ATOM 804 N N . ASN B 1 30 ? -7.391 21.598 31.353 1.00 30.73 30 ASN B N 1
ATOM 805 C CA . ASN B 1 30 ? -7.364 21.696 29.912 1.00 30.05 30 ASN B CA 1
ATOM 806 C C . ASN B 1 30 ? -6.731 20.409 29.410 1.00 27.66 30 ASN B C 1
ATOM 807 O O . ASN B 1 30 ? -5.963 19.775 30.144 1.00 24.49 30 ASN B O 1
ATOM 812 N N . THR B 1 31 ? -7.072 20.000 28.176 1.00 21.24 31 THR B N 1
ATOM 813 C CA . THR B 1 31 ? -6.417 18.834 27.563 1.00 17.79 31 THR B CA 1
ATOM 814 C C . THR B 1 31 ? -4.997 19.301 27.182 1.00 20.12 31 THR B C 1
ATOM 815 O O . THR B 1 31 ? -4.787 20.492 26.973 1.00 23.54 31 THR B O 1
ATOM 819 N N . SER B 1 32 ? -4.047 18.387 27.026 1.00 15.74 32 SER B N 1
ATOM 820 C CA . SER B 1 32 ? -2.681 18.764 26.611 1.00 18.64 32 SER B CA 1
ATOM 821 C C . SER B 1 32 ? -2.730 19.352 25.186 1.00 28.73 32 SER B C 1
ATOM 822 O O . SER B 1 32 ? -3.502 18.863 24.345 1.00 27.42 32 SER B O 1
ATOM 825 N N . SER B 1 33 ? -1.957 20.439 24.944 1.00 29.47 33 SER B N 1
ATOM 826 C CA . SER B 1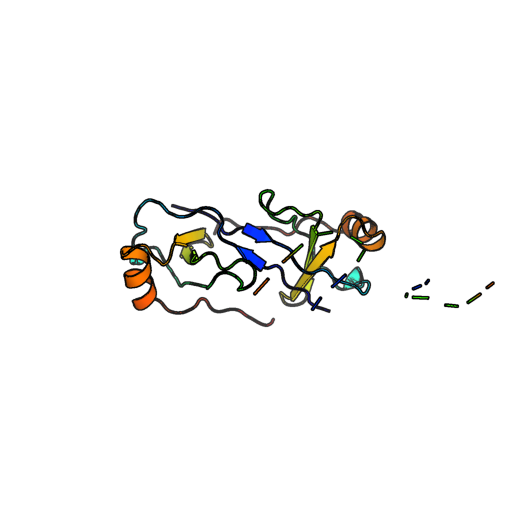 33 ? -1.916 21.189 23.685 1.00 33.70 33 SER B CA 1
ATOM 827 C C . SER B 1 33 ? -1.644 20.387 22.426 1.00 39.89 33 SER B C 1
ATOM 828 O O . SER B 1 33 ? -2.137 20.771 21.365 1.00 43.66 33 SER B O 1
ATOM 831 N N . ILE B 1 34 ? -0.875 19.286 22.520 1.00 33.90 34 ILE B N 1
ATOM 832 C CA . ILE B 1 34 ? -0.552 18.419 21.365 1.00 33.75 34 ILE B CA 1
ATOM 833 C C . ILE B 1 34 ? -1.798 17.722 20.800 1.00 35.38 34 ILE B C 1
ATOM 834 O O . ILE B 1 34 ? -1.857 17.449 19.594 1.00 37.14 34 ILE B O 1
ATOM 839 N N . CYS B 1 35 ? -2.786 17.451 21.670 1.00 28.63 35 CYS B N 1
ATOM 840 C CA . CYS B 1 35 ? -4.029 16.749 21.324 1.00 28.58 35 CYS B CA 1
ATOM 841 C C . CYS B 1 35 ? -5.250 17.585 21.726 1.00 37.81 35 CYS B C 1
ATOM 842 O O . CYS B 1 35 ? -6.283 17.000 22.068 1.00 36.94 35 CYS B O 1
ATOM 845 N N . SER B 1 36 ? -5.123 18.936 21.757 1.00 38.27 36 SER B N 1
ATOM 846 C CA . SER B 1 36 ? -6.172 19.856 22.219 1.00 38.83 36 SER B CA 1
ATOM 847 C C . SER B 1 36 ? -7.610 19.436 21.874 1.00 43.84 36 SER B C 1
ATOM 848 O O . SER B 1 36 ? -8.382 19.102 22.778 1.00 42.52 36 SER B O 1
ATOM 851 N N . ASN B 1 37 ? -7.944 19.410 20.578 1.00 42.81 37 ASN B N 1
ATOM 852 C CA . ASN B 1 37 ? -9.241 19.033 20.048 1.00 43.57 37 ASN B CA 1
ATOM 853 C C . ASN B 1 37 ? -10.481 19.702 20.666 1.00 47.11 37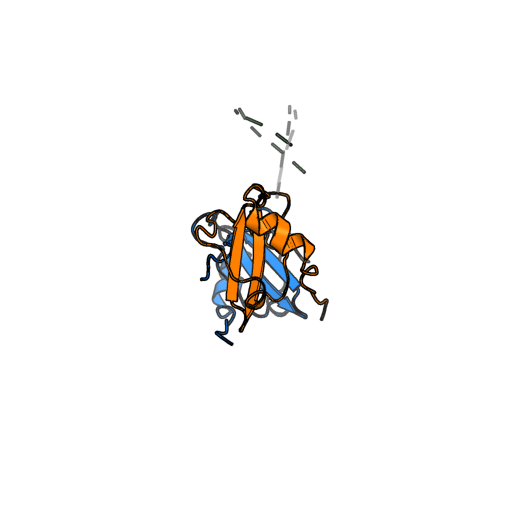 ASN B C 1
ATOM 854 O O . ASN B 1 37 ? -11.594 19.173 20.539 1.00 49.02 37 ASN B O 1
ATOM 859 N N . GLU B 1 38 ? -10.304 20.919 21.240 1.00 43.07 38 GLU B N 1
ATOM 860 C CA . GLU B 1 38 ? -11.372 21.749 21.836 1.00 43.76 38 GLU B CA 1
ATOM 861 C C . GLU B 1 38 ? -12.097 21.108 23.024 1.00 42.01 38 GLU B C 1
ATOM 862 O O . GLU B 1 38 ? -13.217 21.491 23.350 1.00 43.93 38 GLU B O 1
ATOM 868 N N . GLY B 1 39 ? -11.453 20.140 23.653 1.00 32.87 39 GLY B N 1
ATOM 869 C CA . GLY B 1 39 ? -12.001 19.451 24.808 1.00 28.16 39 GLY B CA 1
ATOM 870 C C . GLY B 1 39 ? -11.566 20.093 26.103 1.00 31.16 39 GLY B C 1
ATOM 871 O O . GLY B 1 39 ? -10.533 20.772 26.159 1.00 30.63 39 GLY B O 1
ATOM 872 N N . LEU B 1 40 ? -12.368 19.866 27.153 1.00 27.83 40 LEU B N 1
ATOM 873 C CA . LEU B 1 40 ? -12.175 20.335 28.524 1.00 29.12 40 LEU B CA 1
ATOM 874 C C . LEU B 1 40 ? -12.362 19.114 29.432 1.00 26.37 40 LEU B C 1
ATOM 875 O O . LEU B 1 40 ? -13.281 18.328 29.195 1.00 27.09 40 LEU B O 1
ATOM 880 N N . ILE B 1 41 ? -11.566 18.975 30.496 1.00 17.23 41 ILE B N 1
ATOM 881 C CA . ILE B 1 41 ? -11.815 17.879 31.436 1.00 16.29 41 ILE B CA 1
ATOM 882 C C . ILE B 1 41 ? -12.480 18.457 32.705 1.00 21.26 41 ILE B C 1
ATOM 883 O O . ILE B 1 41 ? -11.962 19.416 33.287 1.00 25.15 41 ILE B O 1
ATOM 888 N N . PHE B 1 42 ? -13.624 17.895 33.118 1.00 17.13 42 PHE B N 1
ATOM 889 C CA . PHE B 1 42 ? -14.220 18.260 34.386 1.00 20.86 42 PHE B CA 1
ATOM 890 C C . PHE B 1 42 ? -13.867 17.157 35.380 1.00 27.07 42 PHE B C 1
ATOM 891 O O . PHE B 1 42 ? -14.060 15.968 35.082 1.00 26.31 42 PHE B O 1
ATOM 899 N N . LYS B 1 43 ? -13.364 17.540 36.562 1.00 28.61 43 LYS B N 1
ATOM 900 C CA . LYS B 1 43 ? -13.077 16.587 37.633 1.00 31.20 43 LYS B CA 1
ATOM 901 C C . LYS B 1 43 ? -14.345 16.473 38.419 1.00 37.15 43 LYS B C 1
ATOM 902 O O . LYS B 1 43 ? -14.898 17.488 38.828 1.00 41.03 43 LYS B O 1
ATOM 908 N N . LEU B 1 44 ? -14.845 15.261 38.595 1.00 35.28 44 LEU B N 1
ATOM 909 C CA . LEU B 1 44 ? -16.074 15.062 39.356 1.00 40.86 44 LEU B CA 1
ATOM 910 C C . LEU B 1 44 ? -15.688 14.525 40.745 1.00 53.72 44 LEU B C 1
ATOM 911 O O . LEU B 1 44 ? -14.501 14.443 41.080 1.00 53.88 44 LEU B O 1
ATOM 916 N N . LYS B 1 45 ? -16.675 14.166 41.547 1.00 58.17 45 LYS B N 1
ATOM 917 C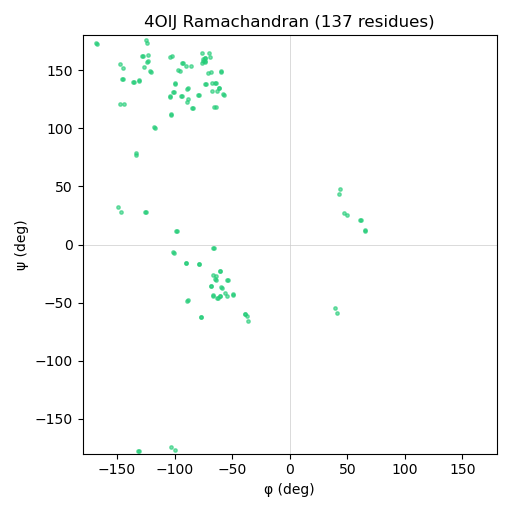 CA . LYS B 1 45 ? -16.470 13.639 42.896 1.00 65.54 45 LYS B CA 1
ATOM 918 C C . LYS B 1 45 ? -15.857 12.241 42.868 1.00 73.56 45 LYS B C 1
ATOM 919 O O . LYS B 1 45 ? -15.806 11.606 41.808 1.00 68.31 45 LYS B O 1
ATOM 925 N N . ARG B 1 46 ? -15.333 11.797 44.019 1.00 80.05 46 ARG B N 1
ATOM 926 C CA . ARG B 1 46 ? -14.681 10.493 44.216 1.00 84.50 46 ARG B CA 1
ATOM 927 C C . ARG B 1 46 ? -13.727 10.109 43.061 1.00 82.95 46 ARG B C 1
ATOM 928 O O . ARG B 1 46 ? -13.752 8.975 42.568 1.00 83.64 46 ARG B O 1
ATOM 936 N N . GLY B 1 47 ? -12.937 11.091 42.619 1.00 74.06 47 GLY B N 1
ATOM 937 C CA . GLY B 1 47 ? -11.942 10.945 41.562 1.00 68.40 47 GLY B CA 1
ATOM 938 C C . GLY B 1 47 ? -12.444 10.634 40.165 1.00 66.67 47 GLY B C 1
ATOM 939 O O . GLY B 1 47 ? -11.635 10.284 39.298 1.00 62.83 47 GLY B O 1
ATOM 940 N N . LYS B 1 48 ? -13.773 10.757 39.925 1.00 62.88 48 LYS B N 1
ATOM 941 C CA . LYS B 1 48 ? -14.383 10.501 38.615 1.00 57.92 48 LYS B CA 1
ATOM 942 C C . LYS B 1 48 ? -14.063 11.649 37.634 1.00 55.62 48 LYS B C 1
ATOM 943 O O . LYS B 1 48 ? -13.651 12.742 38.069 1.00 55.14 48 LYS B O 1
ATOM 949 N N . GLU B 1 49 ? -14.201 11.386 36.312 1.00 46.60 49 GLU B N 1
ATOM 950 C CA . GLU B 1 49 ? -13.880 12.397 35.290 1.00 41.00 49 GLU B CA 1
ATOM 951 C C . GLU B 1 49 ? -14.734 12.445 34.008 1.00 36.44 49 GLU B C 1
ATOM 952 O O . GLU B 1 49 ? -15.330 11.444 33.565 1.00 35.72 49 GLU B O 1
ATOM 958 N N . ALA B 1 50 ? -14.820 13.643 33.432 1.00 26.80 50 ALA B N 1
ATOM 959 C CA . ALA B 1 50 ? -15.595 13.810 32.198 1.00 22.31 50 ALA B CA 1
ATOM 960 C C . ALA B 1 50 ? -14.990 14.812 31.242 1.00 21.27 50 ALA B C 1
ATOM 961 O O . ALA B 1 50 ? -14.807 15.997 31.551 1.00 19.67 50 ALA B O 1
ATOM 963 N N . CYS B 1 51 ? -14.692 14.307 30.057 1.00 18.72 51 CYS B N 1
ATOM 964 C CA . CYS B 1 51 ? -14.288 15.076 28.898 1.00 17.78 51 CYS B CA 1
ATOM 965 C C . CYS B 1 51 ? -15.514 15.790 28.401 1.00 19.99 51 CYS B C 1
ATOM 966 O O . CYS B 1 51 ? -16.607 15.207 28.330 1.00 20.01 51 CYS B O 1
ATOM 969 N N . ALA B 1 52 ? -15.360 17.039 28.032 1.00 17.22 52 ALA B N 1
ATOM 970 C CA . ALA B 1 52 ? -16.537 17.763 27.505 1.00 17.55 52 ALA B CA 1
ATOM 971 C C . ALA B 1 52 ? -15.994 18.688 26.452 1.00 23.25 52 ALA B C 1
ATOM 972 O O . ALA B 1 52 ? -14.881 19.170 26.608 1.00 22.48 52 ALA B O 1
ATOM 974 N N . LEU B 1 53 ? -16.723 18.869 25.366 1.00 25.19 53 LEU B N 1
ATOM 975 C CA . LEU B 1 53 ? -16.307 19.690 24.228 1.00 28.60 53 LEU B CA 1
ATOM 976 C C . LEU B 1 53 ? -16.648 21.151 24.496 1.00 36.45 53 LEU B C 1
ATOM 977 O O . LEU B 1 53 ? -17.814 21.489 24.663 1.00 38.00 53 LEU B O 1
ATOM 982 N N . ASP B 1 54 ? -15.625 22.004 24.554 1.00 35.08 54 ASP B N 1
ATOM 983 C CA . ASP B 1 54 ? -15.731 23.433 24.885 1.00 39.48 54 ASP B CA 1
ATOM 984 C C . ASP B 1 54 ? -16.479 24.344 23.881 1.00 49.80 54 ASP B C 1
ATOM 985 O O . ASP B 1 54 ? -16.682 25.523 24.170 1.00 54.68 54 ASP B O 1
ATOM 990 N N . THR B 1 55 ? -16.939 23.810 22.740 1.00 47.51 55 THR B N 1
ATOM 991 C CA . THR B 1 55 ? -17.722 24.620 21.787 1.00 53.39 55 THR B CA 1
ATOM 992 C C . THR B 1 55 ? -19.199 24.515 22.129 1.00 58.06 55 THR B C 1
ATOM 993 O O . THR B 1 55 ? -19.985 25.346 21.694 1.00 62.85 55 THR B O 1
ATOM 997 N N . VAL B 1 56 ? -19.566 23.513 22.959 1.00 50.31 56 VAL B N 1
ATOM 998 C CA . VAL B 1 56 ? -20.942 23.254 23.411 1.00 49.23 56 VAL B CA 1
ATOM 999 C C . VAL B 1 56 ? -21.266 24.238 24.546 1.00 52.69 56 VAL B C 1
ATOM 1000 O O . VAL B 1 56 ? -20.489 24.364 25.491 1.00 49.14 56 VAL B O 1
ATOM 1004 N N . GLY B 1 57 ? -22.398 24.930 24.408 1.00 52.77 57 GLY B N 1
ATOM 1005 C CA . GLY B 1 57 ? -22.908 25.957 25.316 1.00 54.81 57 GLY B CA 1
ATOM 1006 C C . GLY B 1 57 ? -22.735 25.748 26.807 1.00 54.86 57 GLY B C 1
ATOM 1007 O O . GLY B 1 57 ? -22.107 26.580 27.460 1.00 56.26 57 GLY B O 1
ATOM 1008 N N . TRP B 1 58 ? -23.306 24.653 27.365 1.00 47.25 58 TRP B N 1
ATOM 1009 C CA . TRP B 1 58 ? -23.290 24.346 28.805 1.00 44.69 58 TRP B CA 1
ATOM 1010 C C . TRP B 1 58 ? -21.898 24.202 29.412 1.00 47.15 58 TRP B C 1
ATOM 1011 O O . TRP B 1 58 ? -21.690 24.608 30.555 1.00 47.95 58 TRP B O 1
ATOM 1022 N N . VAL B 1 59 ? -20.956 23.617 28.639 1.00 40.22 59 VAL B N 1
ATOM 1023 C CA . VAL B 1 59 ? -19.569 23.399 29.029 1.00 36.92 59 VAL B CA 1
ATOM 1024 C C . VAL B 1 59 ? -18.883 24.739 29.329 1.00 44.09 59 VAL B C 1
ATOM 1025 O O . VAL B 1 59 ? -18.167 24.845 30.323 1.00 42.52 59 VAL B O 1
ATOM 1029 N N . GLN B 1 60 ? -19.117 25.741 28.459 1.00 45.16 60 GLN B N 1
ATOM 1030 C CA . GLN B 1 60 ? -18.585 27.105 28.541 1.00 50.07 60 GLN B CA 1
ATOM 1031 C C . GLN B 1 60 ? -19.083 27.816 29.798 1.00 54.58 60 GLN B C 1
ATOM 1032 O O . GLN B 1 60 ? -18.288 28.442 30.499 1.00 55.92 60 GLN B O 1
ATOM 1038 N N . ARG B 1 61 ? -20.397 27.714 30.074 1.00 51.57 61 ARG B N 1
ATOM 1039 C CA . ARG B 1 61 ? -21.032 28.326 31.244 1.00 55.09 61 ARG B CA 1
ATOM 1040 C C . ARG B 1 61 ? -20.593 27.657 32.545 1.00 55.22 61 ARG B C 1
ATOM 1041 O O . ARG B 1 61 ? -20.450 28.344 33.549 1.00 58.30 61 ARG B O 1
ATOM 1049 N N . HIS B 1 62 ? -20.385 26.324 32.523 1.00 46.40 62 HIS B N 1
ATOM 1050 C CA . HIS B 1 62 ? -19.893 25.541 33.665 1.00 43.76 62 HIS B CA 1
ATOM 1051 C C . HIS B 1 62 ? -18.445 25.959 33.958 1.00 45.38 62 HIS B C 1
ATOM 1052 O O . HIS B 1 62 ? -18.088 26.177 35.118 1.00 47.27 62 HIS B O 1
ATOM 1059 N N . ARG B 1 63 ? -17.623 26.087 32.885 1.00 39.99 63 ARG B N 1
ATOM 1060 C CA . ARG B 1 63 ? -16.208 26.476 32.971 1.00 40.10 63 ARG B CA 1
ATOM 1061 C C . ARG B 1 63 ? -16.035 27.782 33.732 1.00 50.45 63 ARG B C 1
ATOM 1062 O O . ARG B 1 63 ? -15.141 27.862 34.567 1.00 52.28 63 ARG B O 1
ATOM 1070 N N . LYS B 1 64 ? -16.891 28.795 33.444 1.00 51.44 64 LYS B N 1
ATOM 1071 C CA . LYS B 1 64 ? -16.860 30.127 34.069 1.00 58.92 64 LYS B CA 1
ATOM 1072 C C . LYS B 1 64 ? -17.147 30.084 35.571 1.00 63.99 64 LYS B C 1
ATOM 1073 O O . LYS B 1 64 ? -16.702 30.969 36.293 1.00 69.74 64 LYS B O 1
ATOM 1079 N N . MET B 1 65 ? -17.898 29.069 36.033 1.00 56.74 65 MET B N 1
ATOM 1080 C CA . MET B 1 65 ? -18.301 28.918 37.433 1.00 59.70 65 MET B CA 1
ATOM 1081 C C . MET B 1 65 ? -17.433 27.948 38.252 1.00 59.36 65 MET B C 1
ATOM 1082 O O . MET B 1 65 ? -17.785 27.614 39.393 1.00 59.70 65 MET B O 1
ATOM 1087 N N . LEU B 1 66 ? -16.281 27.535 37.679 1.00 50.84 66 LEU B N 1
ATOM 1088 C CA . LEU B 1 66 ? -15.325 26.629 38.302 1.00 48.78 66 LEU B CA 1
ATOM 1089 C C . LEU B 1 66 ? -13.907 27.191 38.273 1.00 54.77 66 LEU B C 1
ATOM 1090 O O . LEU B 1 66 ? -13.601 28.077 37.478 1.00 56.86 66 LEU B O 1
ATOM 1095 N N . ARG B 1 67 ? -13.041 26.639 39.116 1.00 51.75 67 ARG B N 1
ATOM 1096 C CA . ARG B 1 67 ? -11.605 26.971 39.143 1.00 54.15 67 ARG B CA 1
ATOM 1097 C C . ARG B 1 67 ? -10.814 25.809 38.481 1.00 51.80 67 ARG B C 1
ATOM 1098 O O . ARG B 1 67 ? -11.367 24.713 38.360 1.00 45.32 67 ARG B O 1
ATOM 1106 N N . HIS B 1 68 ? -9.541 26.066 38.047 1.00 51.17 68 HIS B N 1
ATOM 1107 C CA A HIS B 1 68 ? -8.623 25.080 37.450 0.50 45.62 68 HIS B CA 1
ATOM 1108 C CA B HIS B 1 68 ? -8.681 25.043 37.441 0.50 45.90 68 HIS B CA 1
ATOM 1109 C C . H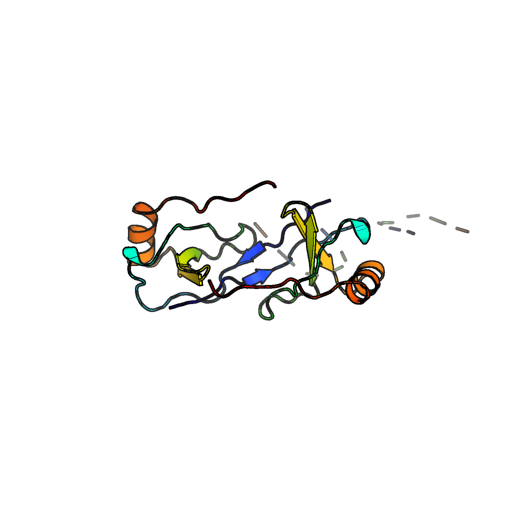IS B 1 68 ? -8.284 24.037 38.529 1.00 50.44 68 HIS B C 1
ATOM 1110 O O . HIS B 1 68 ? -8.050 24.434 39.672 1.00 55.07 68 HIS B O 1
ATOM 1123 N N . CYS B 1 69 ? -8.244 22.731 38.188 1.00 42.80 69 CYS B N 1
ATOM 1124 C CA . CYS B 1 69 ? -7.907 21.669 39.148 1.00 44.04 69 CYS B CA 1
ATOM 1125 C C . CYS B 1 69 ? -6.510 21.859 39.684 1.00 52.48 69 CYS B C 1
ATOM 1126 O O . CYS B 1 69 ? -5.614 22.128 38.892 1.00 49.57 69 CYS B O 1
ATOM 1129 N N . PRO B 1 70 ? -6.275 21.738 41.013 1.00 55.76 70 PRO B N 1
ATOM 1130 C CA . PRO B 1 70 ? -4.893 21.871 41.497 1.00 59.45 70 PRO B CA 1
ATOM 1131 C C . PRO B 1 70 ? -4.075 20.608 41.212 1.00 60.08 70 PRO B C 1
ATOM 1132 O O . PRO B 1 70 ? -4.623 19.515 41.074 1.00 54.49 70 PRO B O 1
ATOM 1136 N N . SER B 1 71 ? -2.761 20.784 41.151 1.00 61.65 71 SER B N 1
ATOM 1137 C CA . SER B 1 71 ? -1.750 19.749 40.967 1.00 60.72 71 SER B CA 1
ATOM 1138 C C . SER B 1 71 ? -0.805 19.893 42.123 1.00 76.45 71 SER B C 1
ATOM 1139 O O . SER B 1 71 ? -0.948 20.826 42.921 1.00 82.80 71 SER B O 1
ATOM 1142 N N . LYS B 1 72 ? 0.176 18.990 42.213 1.00 75.09 72 LYS B N 1
ATOM 1143 C CA . LYS B 1 72 ? 1.184 18.995 43.273 1.00 81.74 72 LYS B CA 1
ATOM 1144 C C . LYS B 1 72 ? 2.589 18.865 42.680 1.00 86.71 72 LYS B C 1
ATOM 1145 O O . LYS B 1 72 ? 2.750 18.840 41.454 1.00 80.57 72 LYS B O 1
ATOM 1151 N N . ARG B 1 73 ? 3.603 18.814 43.554 1.00 91.18 73 ARG B N 1
ATOM 1152 C CA . ARG B 1 73 ? 4.994 18.611 43.181 1.00 92.11 73 ARG B CA 1
ATOM 1153 C C . ARG B 1 73 ? 5.708 17.812 44.282 1.00 101.84 73 ARG B C 1
ATOM 1154 O O . ARG B 1 73 ? 6.929 17.924 44.469 1.00 106.19 73 ARG B O 1
ATOM 1162 N N . LYS B 1 74 ? 4.914 16.977 44.999 1.00 98.34 74 LYS B N 1
ATOM 1163 C CA . LYS B 1 74 ? 5.350 16.073 46.071 1.00 106.93 74 LYS B CA 1
ATOM 1164 C C . LYS B 1 74 ? 4.298 14.987 46.386 1.00 103.84 74 LYS B C 1
ATOM 1165 O O . LYS B 1 74 ? 4.544 14.166 47.295 1.00 115.82 74 LYS B O 1
ATOM 1441 N N . GLY C 2 39 ? 11.550 20.155 18.949 1.00 32.32 39 GLY C N 1
ATOM 1442 C CA . GLY C 2 39 ? 11.226 19.370 17.770 1.00 28.86 39 GLY C CA 1
ATOM 1443 C C . GLY C 2 39 ? 11.347 20.200 16.515 1.00 33.51 39 GLY C C 1
ATOM 1444 O O . GLY C 2 39 ? 11.950 21.272 16.529 1.00 36.86 39 GLY C O 1
ATOM 1509 N N . GLY C 2 47 ? 9.598 10.516 0.198 1.00 77.36 47 GLY C N 1
ATOM 1510 C CA . GLY C 2 47 ? 10.688 10.299 1.141 1.00 72.76 47 GLY C CA 1
ATOM 1511 C C . GLY C 2 47 ? 10.314 10.310 2.614 1.00 72.67 47 GLY C C 1
ATOM 1512 O O . GLY C 2 47 ? 11.209 10.325 3.465 1.00 68.09 47 GLY C O 1
ATOM 1585 N N . GLY C 2 57 ? 0.382 25.056 18.036 1.00 44.49 57 GLY C N 1
ATOM 1586 C CA . GLY C 2 57 ? -0.103 26.058 17.094 1.00 47.53 57 GLY C CA 1
ATOM 1587 C C . GLY C 2 57 ? 0.010 25.695 15.633 1.00 51.24 57 GLY C C 1
ATOM 1588 O O . GLY C 2 57 ? 0.623 26.446 14.877 1.00 54.06 57 GLY C O 1
ATOM 2020 N N . GLY D 2 39 ? 26.056 2.930 18.974 1.00 33.93 39 GLY D N 1
ATOM 2021 C CA . GLY D 2 39 ? 26.388 3.720 17.796 1.00 30.90 39 GLY D CA 1
ATOM 2022 C C . GLY D 2 39 ? 26.264 2.888 16.537 1.00 35.78 39 GLY D C 1
ATOM 2023 O O . GLY D 2 39 ? 25.657 1.814 16.553 1.00 37.73 39 GLY D O 1
ATOM 2088 N N . GLY D 2 47 ? 28.046 12.527 0.183 1.00 80.06 47 GLY D N 1
ATOM 2089 C CA . GLY D 2 47 ? 26.964 12.794 1.126 1.00 75.00 47 GLY D CA 1
ATOM 2090 C C . GLY D 2 47 ? 27.324 12.752 2.604 1.00 73.15 47 GLY D C 1
ATOM 2091 O O . GLY D 2 47 ? 26.429 12.730 3.456 1.00 68.49 47 GLY D O 1
ATOM 2156 N N . GLY D 2 57 ? 37.233 -1.935 18.069 1.00 45.23 57 GLY D N 1
ATOM 2157 C CA . GLY D 2 57 ? 37.718 -2.940 17.131 1.00 47.54 57 GLY D CA 1
ATOM 2158 C C . GLY D 2 57 ? 37.598 -2.590 15.665 1.00 49.83 57 GLY D C 1
ATOM 2159 O O . GLY D 2 57 ? 36.986 -3.343 14.913 1.00 51.69 57 GLY D O 1
#

InterPro domains:
  IPR000827 CC chemokine, conserved site [PS00472] (33-74)
  IPR001811 Chemokine interleukin-8-like domain [PF00048] (31-87)
  IPR001811 Chemokine interleukin-8-like domain [SM00199] (30-88)
  IPR036048 Chemokine interleukin-8-like superfamily [SSF54117] (26-95)
  IPR039809 Chemokine beta/gamma/delta [PTHR12015] (7-89)

Foldseek 3Di:
DDDDDWAADPDFDPDQDDLVQFAAKEQTGPVRRQQWIKTQGPPRDIGIHRNVDDRNVVSNVVHHHDDDDDD/DDDDDWAADPDFDPDQDDLVQFAAKEQTGPVRRQQWIKTQGPPRDIGIHHNVDDRNVVSNVVHHHDDDDDD

Nearest PDB structures (foldseek):
  4oik-assembly1_A  TM=1.007E+00  e=6.376E-14  Homo sapiens
  4oij-assembly2_D  TM=3.600E-01  e=1.527E-12  synthetic construct
  1cm9-assembly1_B  TM=9.225E-01  e=6.292E-06  Human gammaherpesvirus 8
  2fj2-assembly1_A  TM=9.422E-01  e=2.156E-05  unclassified
  1zxt-assembly3_C  TM=8.623E-01  e=2.794E-05  Human gammaherpesvirus 8

B-factor: mean 49.51, std 23.47, range [11.03, 171.83]

Secondary structure (DSSP, 8-state):
--BPPEEE-SS---SPPPGGGEEEEEEPPGGG-TTEEEEEESTT-EEEEETTSHHHHHHHHTSPBPP----/--BPPEEE-SS---SPPPGGGEEEEEEPPGGG-TTEEEEEESTT-EEEEETTSHHHHHHHHTS-BPP----/---/---

Radius of gyration: 17.44 Å; Cα contacts (8 Å, |Δi|>4): 299; chains: 4; bounding box: 63×37×45 Å

GO terms:
  GO:0031640 killing of cells of another organism (P, IDA)
  GO:0061844 antimicrobial humoral immune response mediated by antimicrobial peptide (P, IDA)
  GO:0008009 chemokine activity (F, TAS)
  GO:0005576 extracellular region (C, TAS)
  GO:0016032 viral process (P, TAS)
  GO:0006874 intracellular calcium ion homeostasis (P, TAS)
  GO:0006935 chemotaxis (P, TAS)
  GO:0007165 signal transduction (P, TAS)
  GO:0032740 positive regulation of interleukin-17 production (P, IDA)
  GO:0050729 positive regulation of inflammatory response (P, IDA)
  GO:0008009 chemokine activity (F, IDA)
  GO:0005576 extracellular region (C, IDA)
  GO:0007204 positive regulation of cytosolic calcium ion concentration (P, IDA)
  GO:0090026 positive regulation of monocyte chemotaxis (P, IDA)